Protein AF-A0A528B0R3-F1 (afdb_monomer_lite)

pLDDT: mean 89.66, std 8.83, range [40.97, 98.06]

Foldseek 3Di:
DFDDDAADEDADALVVCCVVCLWQVFWPDAHSVVQLPQQAKEAAPQQCVNRVHDQQDWDKDWAQQADQDPVGHDIQIDIGGHRIYGYSPDPCRRRHYMYHHNCVVCVRNVNVPDDPD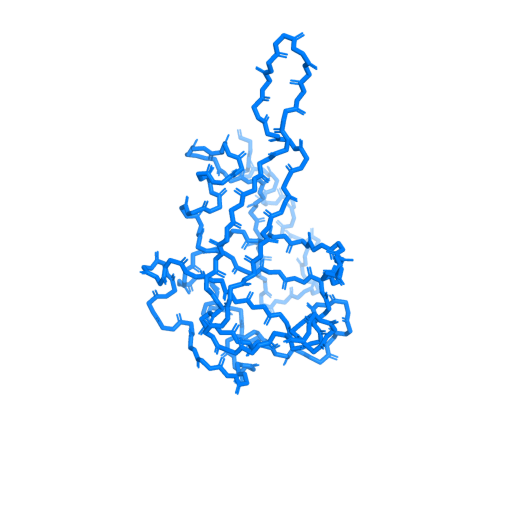DDDDDPDPVCCVVVVVVVVVVVD

Radius of gyration: 16.7 Å; chains: 1; bounding box: 34×40×45 Å

Secondary structure (DSSP, 8-state):
-------EEEEE-HHHHTT-HHHHTTEEEE--TTGGGSS-EEEEHHHHHHHT--TTPEEEEEEEEEEEETTEEEEEEEEEEEEEEE--S-HHHHHHEEEEEHHHHHHHTT-TT--S------S-GGGHHHHHHHHHHHT-

Sequence (140 aa):
IGGGSGALVRGIRGEDLGKISIVANNIKQGSIAGFDTSEGVAIGSRMADNLGLVLGDTITLIAPDGDVTPLGTTPRMKGYPITAIFEVGMSEYDSSIVYMPFSEAQLYFNMDGRAQAIEIYVDNPDNVDALKPKVEEASQ

Structure (mmCIF, N/CA/C/O backbone):
data_AF-A0A528B0R3-F1
#
_entry.id   AF-A0A528B0R3-F1
#
loop_
_atom_site.group_PDB
_atom_site.id
_atom_site.type_symbol
_atom_site.label_atom_id
_atom_site.label_alt_id
_atom_site.label_comp_id
_atom_site.label_asym_id
_atom_site.label_entity_id
_atom_site.label_seq_id
_atom_site.pdbx_PDB_ins_code
_atom_site.Cartn_x
_atom_site.Cartn_y
_atom_site.Cartn_z
_atom_site.occupancy
_atom_site.B_iso_or_equiv
_atom_site.auth_seq_id
_atom_site.auth_comp_id
_atom_site.auth_asym_id
_atom_site.auth_atom_id
_atom_site.pdbx_PDB_model_num
ATOM 1 N N . ILE A 1 1 ? -0.821 -5.592 24.567 1.00 40.97 1 ILE A N 1
ATOM 2 C CA . ILE A 1 1 ? -0.153 -4.500 23.824 1.00 40.97 1 ILE A CA 1
ATOM 3 C C . ILE A 1 1 ? 0.148 -5.089 22.458 1.00 40.97 1 ILE A C 1
ATOM 5 O O . ILE A 1 1 ? 0.954 -6.007 22.400 1.00 40.97 1 ILE A O 1
ATOM 9 N N . GLY A 1 2 ? -0.618 -4.723 21.427 1.00 53.00 2 GLY A N 1
ATOM 10 C CA . GLY A 1 2 ? -0.336 -5.182 20.063 1.00 53.00 2 GLY A CA 1
ATOM 11 C C . GLY A 1 2 ? 0.993 -4.591 19.600 1.00 53.00 2 GLY A C 1
ATOM 12 O O . GLY A 1 2 ? 1.307 -3.458 19.974 1.00 53.00 2 GLY A O 1
ATOM 13 N N . GLY A 1 3 ? 1.793 -5.365 18.870 1.00 63.59 3 GLY A N 1
ATOM 14 C CA . GLY A 1 3 ? 3.033 -4.862 18.285 1.00 63.59 3 GLY A CA 1
ATOM 15 C C . GLY A 1 3 ? 2.745 -3.700 17.333 1.00 63.59 3 GLY A C 1
ATOM 16 O O . GLY A 1 3 ? 1.710 -3.674 16.674 1.00 63.59 3 GLY A O 1
ATOM 17 N N . GLY A 1 4 ? 3.647 -2.723 17.284 1.00 64.00 4 GLY A N 1
ATOM 18 C CA . GLY A 1 4 ? 3.630 -1.657 16.288 1.00 64.00 4 GLY A CA 1
ATOM 19 C C . GLY A 1 4 ? 4.964 -1.652 15.558 1.00 64.00 4 GLY A C 1
ATOM 20 O O . GLY A 1 4 ? 6.014 -1.673 16.200 1.00 64.00 4 GLY A O 1
ATOM 21 N N . SER A 1 5 ? 4.929 -1.636 14.230 1.00 78.62 5 SER A N 1
ATOM 22 C CA . SER A 1 5 ? 6.113 -1.508 13.384 1.00 78.62 5 SER A CA 1
ATOM 23 C C . SER A 1 5 ? 5.944 -0.330 12.435 1.00 78.62 5 SER A C 1
ATOM 25 O O . SER A 1 5 ? 4.835 -0.039 11.990 1.00 78.62 5 SER A O 1
ATOM 27 N N . GLY A 1 6 ? 7.047 0.343 12.104 1.00 87.62 6 GLY A N 1
ATOM 28 C CA . GLY A 1 6 ? 7.041 1.316 11.015 1.00 87.62 6 GLY A CA 1
ATOM 29 C C . GLY A 1 6 ? 6.697 0.626 9.695 1.00 87.62 6 GLY A C 1
ATOM 30 O O . GLY A 1 6 ? 7.209 -0.458 9.416 1.00 87.62 6 GLY A O 1
ATOM 31 N N . ALA A 1 7 ? 5.834 1.251 8.902 1.00 92.38 7 ALA A N 1
ATOM 32 C CA . ALA A 1 7 ? 5.444 0.761 7.589 1.00 92.38 7 ALA A CA 1
ATOM 33 C C . ALA A 1 7 ? 5.415 1.909 6.576 1.00 92.38 7 ALA A C 1
ATOM 35 O O . ALA A 1 7 ? 5.059 3.041 6.905 1.00 92.38 7 ALA A O 1
ATOM 36 N N . LEU A 1 8 ? 5.780 1.596 5.338 1.00 93.06 8 LEU A N 1
ATOM 37 C CA . LEU A 1 8 ? 5.654 2.458 4.178 1.00 93.06 8 LEU A CA 1
ATOM 38 C C . LEU A 1 8 ? 4.381 2.066 3.423 1.00 93.06 8 LEU A C 1
ATOM 40 O O . LEU A 1 8 ? 4.308 0.999 2.808 1.00 93.06 8 LEU A O 1
ATOM 44 N N . VAL A 1 9 ? 3.381 2.941 3.467 1.00 94.75 9 VAL A N 1
ATOM 45 C CA . VAL A 1 9 ? 2.125 2.741 2.740 1.00 94.75 9 VAL A CA 1
ATOM 46 C C . VAL A 1 9 ? 2.279 3.286 1.323 1.00 94.75 9 VAL A C 1
ATOM 48 O O . VAL A 1 9 ? 2.574 4.465 1.138 1.00 94.75 9 VAL A O 1
ATOM 51 N N . ARG A 1 10 ? 2.070 2.435 0.318 1.00 94.56 10 ARG A N 1
ATOM 52 C CA . ARG A 1 10 ? 2.072 2.806 -1.099 1.00 94.56 10 ARG A CA 1
ATOM 53 C C . ARG A 1 10 ? 0.653 2.751 -1.649 1.00 94.56 10 ARG A C 1
ATOM 55 O O . ARG A 1 10 ? 0.076 1.674 -1.784 1.00 94.56 10 ARG A O 1
ATOM 62 N N . GLY A 1 11 ? 0.116 3.920 -1.989 1.00 95.25 11 GLY A N 1
ATOM 63 C CA . GLY A 1 11 ? -1.106 4.035 -2.777 1.00 95.25 11 GLY A CA 1
ATOM 64 C C . GLY A 1 11 ? -0.830 3.670 -4.232 1.00 95.25 11 GLY A C 1
ATOM 65 O O . GLY A 1 11 ? -0.021 4.335 -4.876 1.00 95.25 11 GLY A O 1
ATOM 66 N N . ILE A 1 12 ? -1.486 2.639 -4.755 1.00 95.62 12 ILE A N 1
ATOM 67 C CA . ILE A 1 12 ? -1.303 2.178 -6.136 1.00 95.62 12 ILE A CA 1
ATOM 68 C C . ILE A 1 12 ? -2.634 1.707 -6.723 1.00 95.62 12 ILE A C 1
ATOM 70 O O . ILE A 1 12 ? -3.509 1.240 -5.995 1.00 95.62 12 ILE A O 1
ATOM 74 N N . ARG A 1 13 ? -2.811 1.864 -8.037 1.00 95.00 13 ARG A N 1
ATOM 75 C CA . ARG A 1 13 ? -3.980 1.323 -8.740 1.00 95.00 13 ARG A CA 1
ATOM 76 C C . ARG A 1 13 ? -3.832 -0.184 -8.889 1.00 95.00 13 ARG A C 1
ATOM 78 O O . ARG A 1 13 ? -2.725 -0.668 -9.122 1.00 95.00 13 ARG A O 1
ATOM 85 N N . GLY A 1 14 ? -4.932 -0.924 -8.838 1.00 94.56 14 GLY A N 1
ATOM 86 C CA . GLY A 1 14 ? -4.925 -2.375 -9.025 1.00 94.56 14 GLY A CA 1
ATOM 87 C C . GLY A 1 14 ? -4.298 -2.792 -10.358 1.00 94.56 14 GLY A C 1
ATOM 88 O O . GLY A 1 14 ? -3.515 -3.740 -10.403 1.00 94.56 14 GLY A O 1
ATOM 89 N N . GLU A 1 15 ? -4.566 -2.035 -11.428 1.00 94.19 15 GLU A N 1
ATOM 90 C CA . GLU A 1 15 ? -3.960 -2.258 -12.748 1.00 94.19 15 GLU A CA 1
ATOM 91 C C . GLU A 1 15 ? -2.429 -2.127 -12.744 1.00 94.19 15 GLU A C 1
ATOM 93 O O . GLU A 1 15 ? -1.748 -2.878 -13.440 1.00 94.19 15 GLU A O 1
ATOM 98 N N . ASP A 1 16 ? -1.881 -1.203 -11.955 1.00 94.06 16 ASP A N 1
ATOM 99 C CA . ASP A 1 16 ? -0.443 -0.949 -11.888 1.00 94.06 16 ASP A CA 1
ATOM 100 C C . ASP A 1 16 ? 0.235 -1.927 -10.932 1.00 94.06 16 ASP A C 1
ATOM 102 O O . ASP A 1 16 ? 1.301 -2.452 -11.246 1.00 94.06 16 ASP A O 1
ATOM 106 N N . LEU A 1 17 ? -0.426 -2.278 -9.825 1.00 93.88 17 LEU A N 1
ATOM 107 C CA . LEU A 1 17 ? 0.022 -3.347 -8.935 1.00 93.88 17 LEU A CA 1
ATOM 108 C C . LEU A 1 17 ? 0.137 -4.684 -9.681 1.00 93.88 17 LEU A C 1
ATOM 110 O O . LEU A 1 17 ? 1.107 -5.413 -9.490 1.00 93.88 17 LEU A O 1
ATOM 114 N N . GLY A 1 18 ? -0.803 -4.972 -10.588 1.00 93.44 18 GLY A N 1
ATOM 115 C CA . GLY A 1 18 ? -0.753 -6.149 -11.458 1.00 93.44 18 GLY A CA 1
ATOM 116 C C . GLY A 1 18 ? 0.438 -6.169 -12.426 1.00 93.44 18 GLY A C 1
ATOM 117 O O . GLY A 1 18 ? 0.875 -7.246 -12.826 1.00 93.44 18 GLY A O 1
ATOM 118 N N . LYS A 1 19 ? 1.004 -5.005 -12.778 1.00 92.44 19 LYS A N 1
ATOM 119 C CA . LYS A 1 19 ? 2.208 -4.903 -13.625 1.00 92.44 19 LYS A CA 1
ATOM 120 C C . LYS A 1 19 ? 3.495 -5.140 -12.832 1.00 92.44 19 LYS A C 1
ATOM 122 O O . LYS A 1 19 ? 4.502 -5.553 -13.412 1.00 92.44 19 LYS A O 1
ATOM 127 N N . ILE A 1 20 ? 3.472 -4.944 -11.512 1.00 91.50 20 ILE A N 1
ATOM 128 C CA . ILE A 1 20 ? 4.600 -5.233 -10.619 1.00 91.50 20 ILE A CA 1
ATOM 129 C C . ILE A 1 20 ? 4.686 -6.750 -10.418 1.00 91.50 20 ILE A C 1
ATOM 131 O O . ILE A 1 20 ? 4.244 -7.309 -9.415 1.00 91.50 20 ILE A O 1
ATOM 135 N N . SER A 1 21 ? 5.279 -7.429 -11.400 1.00 90.25 21 SER A N 1
ATOM 136 C CA . SER A 1 21 ? 5.321 -8.896 -11.483 1.00 90.25 21 SER A CA 1
ATOM 137 C C . SER A 1 21 ? 5.921 -9.553 -10.240 1.00 90.25 21 SER A C 1
ATOM 139 O O . SER A 1 21 ? 5.483 -10.631 -9.848 1.00 90.25 21 SER A O 1
ATOM 141 N N . ILE A 1 22 ? 6.894 -8.905 -9.589 1.00 90.00 22 ILE A N 1
ATOM 142 C CA . ILE A 1 22 ? 7.501 -9.440 -8.366 1.00 90.00 22 ILE A CA 1
ATOM 143 C C . ILE A 1 22 ? 6.493 -9.525 -7.211 1.00 90.00 22 ILE A C 1
ATOM 145 O O . ILE A 1 22 ? 6.561 -10.469 -6.436 1.00 90.00 22 ILE A O 1
ATOM 149 N N . VAL A 1 23 ? 5.516 -8.617 -7.133 1.00 92.25 23 VAL A N 1
ATOM 150 C CA . VAL A 1 23 ? 4.447 -8.662 -6.123 1.00 92.25 23 VAL A CA 1
ATOM 151 C C . VAL A 1 23 ? 3.293 -9.532 -6.615 1.00 92.25 23 VAL A C 1
ATOM 153 O O . VAL A 1 23 ? 2.908 -10.483 -5.938 1.00 92.25 23 VAL A O 1
ATOM 156 N N . ALA A 1 24 ? 2.778 -9.254 -7.817 1.00 92.88 24 ALA A N 1
ATOM 157 C CA . ALA A 1 24 ? 1.590 -9.910 -8.361 1.00 92.88 24 ALA A CA 1
ATOM 158 C C . ALA A 1 24 ? 1.750 -11.434 -8.511 1.00 92.88 24 ALA A C 1
ATOM 160 O O . ALA A 1 24 ? 0.805 -12.176 -8.245 1.00 92.88 24 ALA A O 1
ATOM 161 N N . ASN A 1 25 ? 2.946 -11.918 -8.868 1.00 94.69 25 ASN A N 1
ATOM 162 C CA . ASN A 1 25 ? 3.210 -13.355 -9.008 1.00 94.69 25 ASN A CA 1
ATOM 163 C C . ASN A 1 25 ? 3.557 -14.047 -7.684 1.00 94.69 25 ASN A C 1
ATOM 165 O O . ASN A 1 25 ? 3.679 -15.269 -7.655 1.00 94.69 25 ASN A O 1
ATOM 169 N N . ASN A 1 26 ? 3.726 -13.293 -6.594 1.00 96.19 26 ASN A N 1
ATOM 170 C CA . ASN A 1 26 ? 4.134 -13.832 -5.300 1.00 96.19 26 ASN A CA 1
ATOM 171 C C . ASN A 1 26 ? 3.128 -13.534 -4.176 1.00 96.19 26 ASN A C 1
ATOM 173 O O . ASN A 1 26 ? 3.501 -13.407 -3.007 1.00 96.19 26 ASN A O 1
ATOM 177 N N . ILE A 1 27 ? 1.838 -13.476 -4.510 1.00 97.12 27 ILE A N 1
ATOM 178 C CA . ILE A 1 27 ? 0.763 -13.498 -3.514 1.00 97.12 27 ILE A CA 1
ATOM 179 C C . ILE A 1 27 ? 0.717 -14.888 -2.864 1.00 97.12 27 ILE A C 1
ATOM 181 O O . ILE A 1 27 ? 0.539 -15.898 -3.543 1.00 97.12 27 ILE A O 1
ATOM 185 N N . LYS A 1 28 ? 0.892 -14.947 -1.541 1.0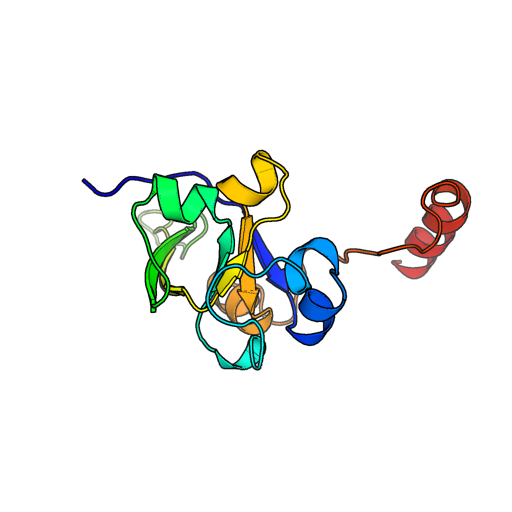0 97.25 28 LYS A N 1
ATOM 186 C CA . LYS A 1 28 ? 0.870 -16.186 -0.748 1.00 97.25 28 LYS A CA 1
ATOM 187 C C . LYS A 1 28 ? -0.522 -16.504 -0.216 1.00 97.25 28 LYS A C 1
ATOM 189 O O . LYS A 1 28 ? -0.880 -17.673 -0.113 1.00 97.25 28 LYS A O 1
ATOM 194 N N . GLN A 1 29 ? -1.299 -15.475 0.124 1.00 97.12 29 GLN A N 1
ATOM 195 C CA . GLN A 1 29 ? -2.672 -15.610 0.611 1.00 97.12 29 GLN A CA 1
ATOM 196 C C . GLN A 1 29 ? -3.548 -14.487 0.055 1.00 97.12 29 GLN A C 1
ATOM 198 O O . GLN A 1 29 ? -3.084 -13.358 -0.102 1.00 97.12 29 GLN A O 1
ATOM 203 N N . GLY A 1 30 ? -4.824 -14.783 -0.199 1.00 96.44 30 GLY A N 1
ATOM 204 C CA . GLY A 1 30 ? -5.785 -13.803 -0.706 1.00 96.44 30 GLY A CA 1
ATOM 205 C C . GLY A 1 30 ? -5.620 -13.510 -2.195 1.00 96.44 30 GLY A C 1
ATOM 206 O O . GLY A 1 30 ? -5.206 -14.374 -2.969 1.00 96.44 30 GLY A O 1
ATOM 207 N N . SER A 1 31 ? -5.998 -12.302 -2.611 1.00 95.06 31 SER A N 1
ATOM 208 C CA . SER A 1 31 ? -5.933 -11.887 -4.012 1.00 95.06 31 SER A CA 1
ATOM 209 C C . SER A 1 31 ? -5.862 -10.371 -4.148 1.00 95.06 31 SER A C 1
ATOM 211 O O . SER A 1 31 ? -6.463 -9.640 -3.370 1.00 95.06 31 SER A O 1
ATOM 213 N N . ILE A 1 32 ? -5.179 -9.910 -5.195 1.00 93.81 32 ILE A N 1
ATOM 214 C CA . ILE A 1 32 ? -5.218 -8.512 -5.649 1.00 93.81 32 ILE A CA 1
ATOM 215 C C . ILE A 1 32 ? -6.281 -8.287 -6.743 1.00 93.81 32 ILE A C 1
ATOM 217 O O . ILE A 1 32 ? -6.367 -7.210 -7.330 1.00 93.81 32 ILE A O 1
ATOM 221 N N . ALA A 1 33 ? -7.104 -9.294 -7.055 1.00 93.50 33 ALA A N 1
ATOM 222 C CA . ALA A 1 33 ? -8.236 -9.123 -7.959 1.00 93.50 33 ALA A CA 1
ATOM 223 C C . ALA A 1 33 ? -9.272 -8.178 -7.332 1.00 93.50 33 ALA A C 1
ATOM 225 O O . ALA A 1 33 ? -9.678 -8.362 -6.187 1.00 93.50 33 ALA A O 1
ATOM 226 N N . GLY A 1 34 ? -9.700 -7.158 -8.081 1.00 93.00 34 GLY A N 1
ATOM 227 C CA . GLY A 1 34 ? -10.611 -6.137 -7.556 1.00 93.00 34 GLY A CA 1
ATOM 228 C C . GLY A 1 34 ? -9.994 -5.273 -6.450 1.00 93.00 34 GLY A C 1
ATOM 229 O O . GLY A 1 34 ? -10.738 -4.733 -5.635 1.00 93.00 34 GLY A O 1
ATOM 230 N N . PHE A 1 35 ? -8.658 -5.148 -6.412 1.00 95.25 35 PHE A N 1
ATOM 231 C CA . PHE A 1 35 ? -7.922 -4.403 -5.383 1.00 95.25 35 PHE A CA 1
ATOM 232 C C . PHE A 1 35 ? -8.507 -3.009 -5.126 1.00 95.25 35 PHE A C 1
ATOM 234 O O . PHE A 1 35 ? -8.797 -2.682 -3.977 1.00 95.25 35 PHE A O 1
ATOM 241 N N . ASP A 1 36 ? -8.793 -2.251 -6.189 1.00 94.62 36 ASP A N 1
ATOM 242 C CA . ASP A 1 36 ? -9.322 -0.881 -6.107 1.00 94.62 36 ASP A CA 1
ATOM 243 C C . ASP A 1 36 ? -10.685 -0.777 -5.401 1.00 94.62 36 ASP A C 1
ATOM 245 O O . ASP A 1 36 ? -11.025 0.272 -4.862 1.00 94.62 36 ASP A O 1
ATOM 249 N N . THR A 1 37 ? -11.461 -1.863 -5.383 1.00 93.75 37 THR A N 1
ATOM 250 C CA . THR A 1 37 ? -12.787 -1.943 -4.748 1.00 93.75 37 THR A CA 1
ATOM 251 C C . THR A 1 37 ? -12.796 -2.795 -3.480 1.00 93.75 37 THR A C 1
ATOM 253 O O . THR A 1 37 ? -13.856 -3.022 -2.909 1.00 93.75 37 THR A O 1
ATOM 256 N N . SER A 1 38 ? -11.644 -3.321 -3.055 1.00 88.25 38 SER A N 1
ATOM 257 C CA . SER A 1 38 ? -11.570 -4.316 -1.977 1.00 88.25 38 SER A CA 1
ATOM 258 C C . SER A 1 38 ? -11.723 -3.734 -0.567 1.00 88.25 38 SER A C 1
ATOM 260 O O . SER A 1 38 ? -11.845 -4.502 0.382 1.00 88.25 38 SER A O 1
ATOM 262 N N . GLU A 1 39 ? -11.663 -2.402 -0.426 1.00 88.88 39 GLU A N 1
ATOM 263 C CA . GLU A 1 39 ? -11.595 -1.653 0.848 1.00 88.88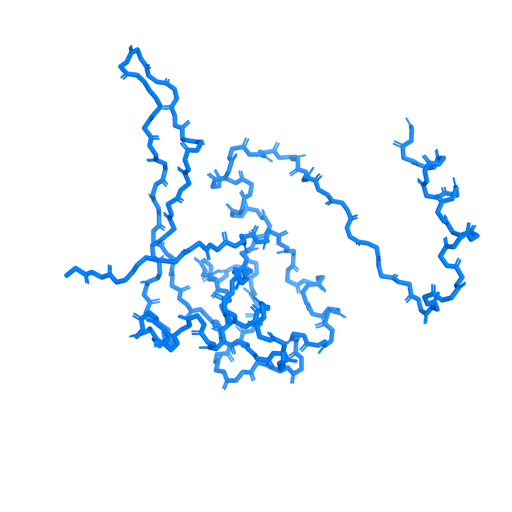 39 GLU A CA 1
ATOM 264 C C . GLU A 1 39 ? -10.453 -2.085 1.792 1.00 88.88 39 GLU A C 1
ATOM 266 O O . GLU A 1 39 ? -10.338 -1.588 2.912 1.00 88.88 39 GLU A O 1
ATOM 271 N N . GLY A 1 40 ? -9.589 -2.996 1.344 1.00 95.56 40 GLY A N 1
ATOM 272 C CA . GLY A 1 40 ? -8.524 -3.592 2.128 1.00 95.56 40 GLY A CA 1
ATOM 273 C C . GLY A 1 40 ? -7.139 -3.271 1.601 1.00 95.56 40 GLY A C 1
ATOM 274 O O . GLY A 1 40 ? -6.955 -2.520 0.643 1.00 95.56 40 GLY A O 1
ATOM 275 N N . VAL A 1 41 ? -6.148 -3.857 2.262 1.00 97.81 41 VAL A N 1
ATOM 276 C CA . VAL A 1 41 ? -4.732 -3.650 1.963 1.00 97.81 41 VAL A CA 1
ATOM 277 C C . VAL A 1 41 ? -4.023 -4.970 1.696 1.00 97.81 41 VAL A C 1
ATOM 279 O O . VAL A 1 41 ? -4.415 -6.025 2.205 1.00 97.81 41 VAL A O 1
ATOM 282 N N . ALA A 1 42 ? -2.943 -4.893 0.921 1.00 97.69 42 ALA A N 1
ATOM 283 C CA . ALA A 1 42 ? -2.005 -5.993 0.765 1.00 97.69 42 ALA A CA 1
ATOM 284 C C . ALA A 1 42 ? -0.751 -5.731 1.605 1.00 97.69 42 ALA A C 1
ATOM 286 O O . ALA A 1 42 ? -0.165 -4.650 1.521 1.00 97.69 42 ALA A O 1
ATOM 287 N N . ILE A 1 43 ? -0.327 -6.713 2.399 1.00 97.50 43 ILE A N 1
ATOM 288 C CA . ILE A 1 43 ? 0.833 -6.586 3.297 1.00 97.50 43 ILE A CA 1
ATOM 289 C C . ILE A 1 43 ? 1.893 -7.645 2.996 1.00 97.50 43 ILE A C 1
ATOM 291 O O . ILE A 1 43 ? 1.585 -8.710 2.460 1.00 97.50 43 ILE A O 1
ATOM 295 N N . GLY A 1 44 ? 3.145 -7.360 3.347 1.00 97.31 44 GLY A N 1
ATOM 296 C CA . GLY A 1 44 ? 4.225 -8.339 3.243 1.00 97.31 44 GLY A CA 1
ATOM 297 C C . GLY A 1 44 ? 4.094 -9.468 4.275 1.00 97.31 44 GLY A C 1
ATOM 298 O O . GLY A 1 44 ? 3.600 -9.252 5.386 1.00 97.31 44 GLY A O 1
ATOM 299 N N . SER A 1 45 ? 4.548 -10.674 3.925 1.00 97.00 45 SER A N 1
ATOM 300 C CA . SER A 1 45 ? 4.426 -11.872 4.770 1.00 97.00 45 SER A CA 1
ATOM 301 C C . SER A 1 45 ? 5.106 -11.701 6.122 1.00 97.00 45 SER A C 1
ATOM 303 O O . SER A 1 45 ? 4.508 -11.979 7.157 1.00 97.00 45 SER A O 1
ATOM 305 N N . ARG A 1 46 ? 6.311 -11.129 6.142 1.00 95.56 46 ARG A N 1
ATOM 306 C CA . ARG A 1 46 ? 7.041 -10.897 7.391 1.00 95.56 46 ARG A CA 1
ATOM 307 C C . ARG A 1 46 ? 6.363 -9.856 8.282 1.00 95.56 46 ARG A C 1
ATOM 309 O O . ARG A 1 46 ? 6.430 -9.973 9.501 1.00 95.56 46 ARG A O 1
ATOM 316 N N . MET A 1 47 ? 5.717 -8.839 7.708 1.00 95.88 4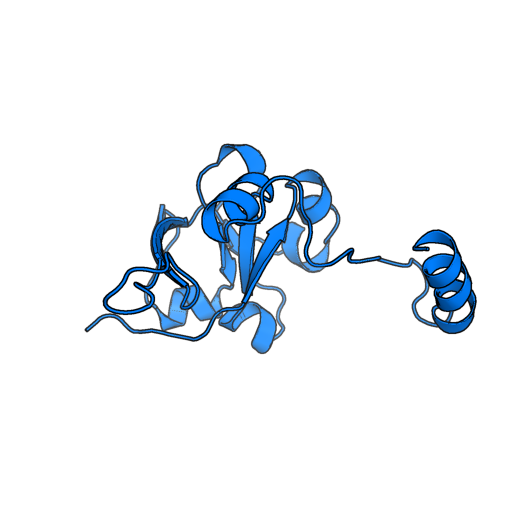7 MET A N 1
ATOM 317 C CA . MET A 1 47 ? 4.904 -7.894 8.479 1.00 95.88 47 MET A CA 1
ATOM 318 C C . MET A 1 47 ? 3.715 -8.607 9.129 1.00 95.88 47 MET A C 1
ATOM 320 O O . MET A 1 47 ? 3.478 -8.412 10.321 1.00 95.88 47 MET A O 1
ATOM 324 N N . ALA A 1 48 ? 3.007 -9.444 8.365 1.00 96.31 48 ALA A N 1
ATOM 325 C CA . ALA A 1 48 ? 1.894 -10.241 8.870 1.00 96.31 48 ALA A CA 1
ATOM 326 C C . ALA A 1 48 ? 2.343 -11.136 10.038 1.00 96.31 48 ALA A C 1
ATOM 328 O O . ALA A 1 48 ? 1.775 -11.056 11.126 1.00 96.31 48 ALA A O 1
ATOM 329 N N . ASP A 1 49 ? 3.439 -11.877 9.855 1.00 95.12 49 ASP A N 1
ATOM 330 C CA . ASP A 1 49 ? 4.008 -12.765 10.873 1.00 95.12 49 ASP A CA 1
ATOM 331 C C . ASP A 1 49 ? 4.435 -12.006 12.138 1.00 95.12 49 ASP A C 1
ATOM 333 O O . ASP A 1 49 ? 4.107 -12.409 13.255 1.00 95.12 49 ASP A O 1
ATOM 337 N N . ASN A 1 50 ? 5.132 -10.874 11.982 1.00 93.88 50 ASN A N 1
ATOM 338 C CA . ASN A 1 50 ? 5.612 -10.062 13.105 1.00 93.88 50 ASN A CA 1
ATOM 339 C C . ASN A 1 50 ? 4.471 -9.472 13.942 1.00 93.88 50 ASN A C 1
ATOM 341 O O . ASN A 1 50 ? 4.613 -9.301 15.155 1.00 93.88 50 ASN A O 1
ATOM 345 N N . LEU A 1 51 ? 3.360 -9.118 13.293 1.00 93.81 51 LEU A N 1
ATOM 346 C CA . LEU A 1 51 ? 2.181 -8.558 13.949 1.00 93.81 51 LEU A CA 1
ATOM 347 C C . LEU A 1 51 ? 1.188 -9.642 14.400 1.00 93.81 51 LEU A C 1
ATOM 349 O O . LEU A 1 51 ? 0.237 -9.322 15.112 1.00 93.81 51 LEU A O 1
ATOM 353 N N . GLY A 1 52 ? 1.416 -10.907 14.029 1.00 95.31 52 GLY A N 1
ATOM 354 C CA . GLY A 1 52 ? 0.511 -12.022 14.304 1.00 95.31 52 GLY A CA 1
ATOM 355 C C . GLY A 1 52 ? -0.824 -11.908 13.564 1.00 95.31 52 GLY A C 1
ATOM 356 O O . GLY A 1 52 ? -1.843 -12.329 14.103 1.00 95.31 52 GLY A O 1
ATOM 357 N N . LEU A 1 53 ? -0.817 -11.297 12.377 1.00 95.81 53 LEU A N 1
ATOM 358 C CA . LEU A 1 53 ? -1.996 -11.060 11.547 1.00 95.81 53 LEU A CA 1
ATOM 359 C C . LEU A 1 53 ? -2.099 -12.116 10.446 1.00 95.81 53 LEU A C 1
ATOM 361 O O . LEU A 1 53 ? -1.093 -12.517 9.860 1.00 95.81 53 LEU A O 1
ATOM 365 N N . VAL A 1 54 ? -3.322 -12.517 10.118 1.00 97.19 54 VAL A N 1
ATOM 366 C CA . VAL A 1 54 ? -3.619 -13.396 8.979 1.00 97.19 54 VAL A CA 1
ATOM 367 C C . VAL A 1 54 ? -4.560 -12.720 7.979 1.00 97.19 54 VAL A C 1
ATOM 369 O O . VAL A 1 54 ? -5.064 -11.620 8.201 1.00 97.19 54 VAL A O 1
ATOM 372 N N . LEU A 1 55 ? -4.789 -13.366 6.833 1.00 97.44 55 LEU A N 1
ATOM 373 C CA . LEU A 1 55 ? -5.743 -12.884 5.835 1.00 97.44 55 LEU A CA 1
ATOM 374 C C . LEU A 1 55 ? -7.137 -12.683 6.461 1.00 97.44 55 LEU A C 1
ATOM 376 O O . LEU A 1 55 ? -7.652 -13.576 7.131 1.00 97.44 55 LEU A O 1
ATOM 380 N N . GLY A 1 56 ? -7.760 -11.535 6.193 1.00 96.62 56 GLY A N 1
ATOM 381 C CA . GLY A 1 56 ? -9.062 -11.153 6.744 1.00 96.62 56 GLY A CA 1
ATOM 382 C C . GLY A 1 56 ? -8.998 -10.425 8.088 1.00 96.62 56 GLY A C 1
ATOM 383 O O . GLY A 1 56 ? -9.976 -9.771 8.453 1.00 96.62 56 GLY A O 1
ATOM 384 N N . ASP A 1 57 ? -7.861 -10.461 8.791 1.00 97.75 57 ASP A N 1
ATOM 385 C CA . ASP A 1 57 ? -7.671 -9.637 9.983 1.00 97.75 57 ASP A CA 1
ATOM 386 C C . ASP A 1 57 ? -7.613 -8.150 9.622 1.00 97.75 57 ASP A C 1
ATOM 388 O O . ASP A 1 57 ? -7.395 -7.756 8.475 1.00 97.75 57 ASP A O 1
ATOM 392 N N . THR A 1 58 ? -7.805 -7.302 10.631 1.00 96.88 58 THR A N 1
ATOM 393 C CA . THR A 1 58 ? -7.717 -5.849 10.480 1.00 96.88 58 THR A CA 1
ATOM 394 C C . THR A 1 58 ? -6.353 -5.345 10.933 1.00 96.88 58 THR A C 1
ATOM 396 O O . THR A 1 58 ? -5.984 -5.509 12.095 1.00 96.88 58 THR A O 1
ATOM 399 N N . ILE A 1 59 ? -5.641 -4.657 10.041 1.00 95.44 59 ILE A N 1
ATOM 400 C CA . ILE A 1 59 ? -4.456 -3.870 10.385 1.00 95.44 59 ILE A CA 1
ATOM 401 C C . ILE A 1 59 ? -4.857 -2.413 10.625 1.00 95.44 59 ILE A C 1
ATOM 403 O O . ILE A 1 59 ? -5.529 -1.793 9.801 1.00 95.44 59 ILE A O 1
ATOM 407 N N . THR A 1 60 ? -4.443 -1.849 11.760 1.00 95.38 60 THR A N 1
ATOM 408 C CA . THR A 1 60 ? -4.665 -0.430 12.070 1.00 95.38 60 THR A CA 1
ATOM 409 C C . THR A 1 60 ? -3.465 0.384 11.624 1.00 95.38 60 THR A C 1
ATOM 411 O O . THR A 1 60 ? -2.368 0.223 12.156 1.00 95.38 60 THR A O 1
ATOM 414 N N . LEU A 1 61 ? -3.683 1.290 10.676 1.00 94.31 61 LEU A N 1
ATOM 415 C CA . LEU A 1 61 ? -2.682 2.265 10.268 1.00 94.31 61 LEU A CA 1
ATOM 416 C C . LEU A 1 61 ? -2.798 3.509 11.143 1.00 94.31 61 LEU A C 1
ATOM 418 O O . LEU A 1 61 ? -3.901 3.928 11.494 1.00 94.31 61 LEU A O 1
ATOM 422 N N . ILE A 1 62 ? -1.647 4.087 11.488 1.00 92.62 62 ILE A N 1
ATOM 423 C CA . ILE A 1 62 ? -1.532 5.312 12.281 1.00 92.62 62 ILE A CA 1
ATOM 424 C C . ILE A 1 62 ? -0.627 6.268 11.505 1.00 92.62 62 ILE A C 1
ATOM 426 O O . ILE A 1 62 ? 0.560 5.995 11.340 1.00 92.62 62 ILE A O 1
ATOM 430 N N . ALA A 1 63 ? -1.186 7.369 11.005 1.00 89.44 63 ALA A N 1
ATOM 431 C CA . ALA A 1 63 ? -0.435 8.422 10.328 1.00 89.44 63 ALA A CA 1
ATOM 432 C C . ALA A 1 63 ? -0.230 9.622 11.275 1.00 89.44 63 ALA A C 1
ATOM 434 O O . ALA A 1 63 ? -1.205 10.084 11.878 1.00 89.44 63 ALA A O 1
ATOM 435 N N . PRO A 1 64 ? 1.007 10.138 11.415 1.00 82.25 64 PRO A N 1
ATOM 436 C CA . PRO A 1 64 ? 1.296 11.266 12.303 1.00 82.25 64 PRO A CA 1
ATOM 437 C C . PRO A 1 64 ? 0.654 12.573 11.815 1.00 82.25 64 PRO A C 1
ATOM 439 O O . PRO A 1 64 ? 0.188 13.367 12.632 1.00 82.25 64 PRO A O 1
ATOM 442 N N . ASP A 1 65 ? 0.570 12.763 10.497 1.00 77.12 65 ASP A N 1
ATOM 443 C CA . ASP A 1 65 ? 0.028 13.964 9.852 1.00 77.12 65 ASP A CA 1
ATOM 444 C C . ASP A 1 65 ? -1.502 13.897 9.722 1.00 77.12 65 ASP A C 1
ATOM 446 O O . ASP A 1 65 ? -2.059 13.804 8.627 1.00 77.12 65 ASP A O 1
ATOM 450 N N . GLY A 1 66 ? -2.195 13.880 10.861 1.00 72.94 66 GLY A N 1
ATOM 451 C CA . GLY A 1 66 ? -3.654 13.968 10.900 1.00 72.94 66 GLY A CA 1
ATOM 452 C C . GLY A 1 66 ? -4.174 15.408 10.963 1.00 72.94 66 GLY A C 1
ATOM 453 O O . GLY A 1 66 ? -3.535 16.348 10.492 1.00 72.94 66 GLY A O 1
ATOM 454 N N . ASP A 1 67 ? -5.365 15.591 11.530 1.00 73.81 67 ASP A N 1
ATOM 455 C CA . ASP A 1 67 ? -6.049 16.883 11.487 1.00 73.81 67 ASP A CA 1
ATOM 456 C C . ASP A 1 67 ? -5.412 17.883 12.466 1.00 73.81 67 ASP A C 1
ATOM 458 O O . ASP A 1 67 ? -5.126 17.569 13.630 1.00 73.81 67 ASP A O 1
ATOM 462 N N . VAL A 1 68 ? -5.205 19.115 11.992 1.00 74.06 68 VAL A N 1
ATOM 463 C CA . VAL A 1 68 ? -4.655 20.208 12.800 1.00 74.06 68 VAL A CA 1
ATOM 464 C C . VAL A 1 68 ? -5.771 20.819 13.639 1.00 74.06 68 VAL A C 1
ATOM 466 O O . VAL A 1 68 ? -6.720 21.401 13.114 1.00 74.06 68 VAL A O 1
ATOM 469 N N . THR A 1 69 ? -5.641 20.720 14.959 1.00 79.75 69 THR A N 1
ATOM 470 C CA . THR A 1 69 ? -6.555 21.340 15.926 1.00 79.75 69 THR A CA 1
ATOM 471 C C . THR A 1 69 ? -5.817 22.404 16.747 1.00 79.75 69 THR A C 1
ATOM 473 O O . THR A 1 69 ? -4.586 22.375 16.817 1.00 79.75 69 THR A O 1
ATOM 476 N N . PRO A 1 70 ? -6.520 23.322 17.440 1.00 82.31 70 PRO A N 1
ATOM 477 C CA . PRO A 1 70 ? -5.877 24.282 18.345 1.00 82.31 70 PRO A CA 1
ATOM 478 C C . PRO A 1 70 ? -5.041 23.637 19.464 1.00 82.31 70 PRO A C 1
ATOM 480 O O . PRO A 1 70 ? -4.196 24.304 20.054 1.00 82.31 70 PRO A O 1
ATOM 483 N N . LEU A 1 71 ? -5.278 22.354 19.763 1.00 84.38 71 LEU A N 1
ATOM 484 C CA . LEU A 1 71 ? -4.563 21.580 20.780 1.00 84.38 71 LEU A CA 1
ATOM 485 C C . LEU A 1 71 ? -3.386 20.765 20.209 1.00 84.38 71 LEU A C 1
ATOM 487 O O . LEU A 1 71 ? -2.716 20.066 20.966 1.00 84.38 71 LEU A O 1
ATOM 491 N N . GLY A 1 72 ? -3.123 20.853 18.899 1.00 80.31 72 GLY A N 1
ATOM 492 C CA . GLY A 1 72 ? -2.085 20.102 18.189 1.00 80.31 72 GLY A CA 1
ATOM 493 C C . GLY A 1 72 ? -2.637 19.218 17.065 1.00 80.31 72 GLY A C 1
ATOM 494 O O . GLY A 1 72 ? -3.834 19.239 16.761 1.00 80.31 72 GLY A O 1
ATOM 495 N N . THR A 1 73 ? -1.756 18.439 16.438 1.00 80.88 73 THR A N 1
ATOM 496 C CA . THR A 1 73 ? -2.121 17.469 15.394 1.00 80.88 73 THR A CA 1
ATOM 497 C C . THR A 1 73 ? -2.591 16.172 16.039 1.00 80.88 73 THR A C 1
ATOM 499 O O . THR A 1 73 ? -1.844 15.544 16.790 1.00 80.88 73 THR A O 1
ATOM 502 N N . THR A 1 74 ? -3.826 15.761 15.755 1.00 84.56 74 THR A N 1
ATOM 503 C CA . THR A 1 74 ? -4.322 14.451 16.198 1.00 84.56 74 THR A CA 1
ATOM 504 C C . THR A 1 74 ? -3.949 13.409 15.148 1.00 84.56 74 THR A C 1
ATOM 506 O O . THR A 1 74 ? -4.337 13.598 13.997 1.00 84.56 74 THR A O 1
ATOM 509 N N . PRO A 1 75 ? -3.235 12.318 15.493 1.00 87.75 75 PRO A N 1
ATOM 510 C CA . PRO A 1 75 ? -2.892 11.277 14.533 1.00 87.75 75 PRO A CA 1
ATOM 511 C C . PRO A 1 75 ? -4.141 10.688 13.887 1.00 87.75 75 PRO A C 1
ATOM 513 O O . PRO A 1 75 ? -5.143 10.429 14.559 1.00 87.75 75 PRO A O 1
ATOM 516 N N . ARG A 1 76 ? -4.069 10.426 12.585 1.00 89.31 76 ARG A N 1
ATOM 517 C CA . ARG A 1 76 ? -5.141 9.726 11.885 1.00 89.31 76 ARG A CA 1
ATOM 518 C C . ARG A 1 76 ? -4.970 8.229 12.079 1.00 89.31 76 ARG A C 1
ATOM 520 O O . ARG A 1 76 ? -3.876 7.704 11.888 1.00 89.31 76 ARG A O 1
ATOM 527 N N . MET A 1 77 ? -6.054 7.551 12.441 1.00 92.56 77 MET A N 1
ATOM 528 C CA . MET A 1 77 ? -6.065 6.105 12.633 1.00 92.56 77 MET A CA 1
ATOM 529 C C . MET A 1 77 ? -7.237 5.488 11.882 1.00 92.56 77 MET A C 1
ATOM 531 O O . MET A 1 77 ? -8.373 5.933 12.049 1.00 92.56 77 MET A O 1
ATOM 535 N N . LYS A 1 78 ? -6.978 4.460 11.073 1.00 93.94 78 LYS A N 1
ATOM 536 C CA . LYS A 1 78 ? -8.030 3.688 10.398 1.00 93.94 78 LYS A CA 1
ATOM 537 C C . LYS A 1 78 ? -7.615 2.226 10.273 1.00 93.94 78 LYS A C 1
ATOM 539 O O . LYS A 1 78 ? -6.457 1.926 9.982 1.00 93.94 78 LYS A O 1
ATOM 544 N N . GLY A 1 79 ? -8.566 1.336 10.540 1.00 96.25 79 GLY A N 1
ATOM 545 C CA . GLY A 1 79 ? -8.414 -0.101 10.341 1.00 96.25 79 GLY A CA 1
ATOM 546 C C . GLY A 1 79 ? -8.759 -0.491 8.909 1.00 96.25 79 GLY A C 1
ATOM 547 O O . GLY A 1 79 ? -9.747 0.006 8.370 1.00 96.25 79 GLY A O 1
ATOM 548 N N . TYR A 1 80 ? -7.968 -1.388 8.328 1.00 97.38 80 TYR A N 1
ATOM 549 C CA . TYR A 1 80 ? -8.207 -1.965 7.009 1.00 97.38 80 TYR A CA 1
ATOM 550 C C . TYR A 1 80 ? -8.144 -3.491 7.074 1.00 97.38 80 TYR A C 1
ATOM 552 O O . TYR A 1 80 ? -7.236 -4.021 7.722 1.00 97.38 80 TYR A O 1
ATOM 560 N N . PRO A 1 81 ? -9.062 -4.213 6.409 1.00 97.38 81 PRO A N 1
ATOM 561 C CA . PRO A 1 81 ? -8.951 -5.656 6.278 1.00 97.38 81 PRO A CA 1
ATOM 562 C C . PRO A 1 81 ? -7.758 -6.022 5.388 1.00 97.38 81 PRO A C 1
ATOM 564 O O . PRO A 1 81 ? -7.485 -5.369 4.378 1.00 97.38 81 PRO A O 1
ATOM 567 N N . ILE A 1 82 ? -7.056 -7.092 5.741 1.00 98.06 82 ILE A N 1
ATOM 568 C CA . ILE A 1 82 ? -5.980 -7.650 4.921 1.00 98.06 82 ILE A CA 1
ATOM 569 C C . ILE A 1 82 ? -6.610 -8.524 3.837 1.00 98.06 82 ILE A C 1
ATOM 571 O O . ILE A 1 82 ? -7.168 -9.582 4.130 1.00 98.06 82 ILE A O 1
ATOM 575 N N . THR A 1 83 ? -6.515 -8.091 2.580 1.00 97.62 83 THR A N 1
ATOM 576 C CA . THR A 1 83 ? -7.110 -8.779 1.417 1.00 97.62 83 THR A CA 1
ATOM 577 C C . THR A 1 83 ? -6.090 -9.582 0.616 1.00 97.62 83 THR A C 1
ATOM 579 O O . THR A 1 83 ? -6.464 -10.493 -0.130 1.00 97.62 83 THR A O 1
ATOM 582 N N . ALA A 1 84 ? -4.800 -9.309 0.815 1.00 97.75 84 ALA A N 1
ATOM 583 C CA . ALA A 1 84 ? -3.715 -10.111 0.274 1.00 97.75 84 ALA A CA 1
ATOM 584 C C . ALA A 1 84 ? -2.469 -10.074 1.169 1.00 97.75 84 ALA A C 1
ATOM 586 O O . ALA A 1 84 ? -2.166 -9.070 1.813 1.00 97.75 84 ALA A O 1
ATOM 587 N N . ILE A 1 85 ? -1.716 -11.171 1.159 1.00 98.00 85 ILE A N 1
ATOM 588 C CA . ILE A 1 85 ? -0.381 -11.256 1.753 1.00 98.00 85 ILE A CA 1
ATOM 589 C C . ILE A 1 85 ? 0.592 -11.656 0.648 1.00 98.00 85 ILE A C 1
ATOM 591 O O . ILE A 1 85 ? 0.394 -12.688 0.001 1.00 98.00 85 ILE A O 1
ATOM 595 N N . PHE A 1 86 ? 1.624 -10.847 0.420 1.00 97.56 86 PHE A N 1
ATOM 596 C CA . PHE A 1 86 ? 2.647 -11.078 -0.602 1.00 97.56 86 PHE A CA 1
ATOM 597 C C . PHE A 1 86 ? 4.004 -11.408 0.024 1.00 97.56 86 PHE A C 1
ATOM 599 O O . PHE A 1 86 ? 4.261 -11.071 1.174 1.00 97.56 86 PHE A O 1
ATOM 606 N N . GLU A 1 87 ? 4.890 -12.039 -0.741 1.00 97.00 87 GLU A N 1
ATOM 607 C CA . GLU A 1 87 ? 6.280 -12.257 -0.327 1.00 97.00 87 GLU A CA 1
ATOM 608 C C . GLU A 1 87 ? 7.206 -12.191 -1.534 1.00 97.00 87 GLU A C 1
ATOM 610 O O . GLU A 1 87 ? 7.220 -13.093 -2.369 1.00 97.00 87 GLU A O 1
ATOM 615 N N . VAL A 1 88 ? 7.992 -11.126 -1.626 1.00 93.25 88 VAL A N 1
ATOM 616 C CA . VAL A 1 88 ? 8.911 -10.901 -2.747 1.00 93.25 88 VAL A CA 1
ATOM 617 C C . VAL A 1 88 ? 10.312 -11.462 -2.488 1.00 93.25 88 VAL A C 1
ATOM 619 O O . VAL A 1 88 ? 11.163 -11.418 -3.374 1.00 93.25 88 VAL A O 1
ATOM 622 N N . GLY A 1 89 ? 10.567 -11.989 -1.285 1.00 90.25 89 GLY A N 1
ATOM 623 C CA . GLY A 1 89 ? 11.852 -12.571 -0.888 1.00 90.25 89 GLY A CA 1
ATOM 624 C C . GLY A 1 89 ? 12.899 -11.531 -0.481 1.00 90.25 89 GLY A C 1
ATOM 625 O O . GLY A 1 89 ? 14.046 -11.883 -0.198 1.00 90.25 89 GLY A O 1
ATOM 626 N N . MET A 1 90 ? 12.517 -10.253 -0.430 1.00 91.12 90 MET A N 1
ATOM 627 C CA . MET A 1 90 ? 13.355 -9.155 0.041 1.00 91.12 90 MET A CA 1
ATOM 628 C C . MET A 1 90 ? 12.885 -8.725 1.424 1.00 91.12 90 MET A C 1
ATOM 630 O O . MET A 1 90 ? 11.778 -8.216 1.591 1.00 91.12 90 MET A O 1
ATOM 634 N N . SER A 1 91 ? 13.774 -8.893 2.402 1.00 87.56 91 SER A N 1
ATOM 635 C CA . SER A 1 91 ? 13.529 -8.644 3.823 1.00 87.56 91 SER A CA 1
ATOM 636 C C . SER A 1 91 ? 12.807 -7.322 4.092 1.00 87.56 91 SER A C 1
ATOM 638 O O . SER A 1 91 ? 11.780 -7.324 4.765 1.00 87.56 91 SER A O 1
ATOM 640 N N . GLU A 1 92 ? 13.317 -6.209 3.556 1.00 87.12 92 GLU A N 1
ATOM 641 C CA . GLU A 1 92 ? 12.749 -4.882 3.794 1.00 87.12 92 GLU A CA 1
ATOM 642 C C . GLU A 1 92 ? 11.338 -4.740 3.213 1.00 87.12 92 GLU A C 1
ATOM 644 O O . GLU A 1 92 ? 10.461 -4.173 3.867 1.00 87.12 92 GLU A O 1
ATOM 649 N N . TYR A 1 93 ? 11.101 -5.272 2.011 1.00 89.69 93 TYR A N 1
ATOM 650 C CA . TYR A 1 93 ? 9.797 -5.202 1.346 1.00 89.69 93 TYR A CA 1
ATOM 651 C C . TYR A 1 93 ? 8.762 -6.024 2.114 1.00 89.69 93 TYR A C 1
ATOM 653 O O . TYR A 1 93 ? 7.696 -5.508 2.454 1.00 89.69 93 TYR A O 1
ATOM 661 N N . ASP A 1 94 ? 9.118 -7.259 2.467 1.00 94.31 94 ASP A N 1
ATOM 662 C CA . ASP A 1 94 ? 8.224 -8.191 3.152 1.00 94.31 94 ASP A CA 1
ATOM 663 C C . ASP A 1 94 ? 7.905 -7.749 4.591 1.00 94.31 94 ASP A C 1
ATOM 665 O O . ASP A 1 94 ? 6.877 -8.141 5.140 1.00 94.31 94 ASP A O 1
ATOM 669 N N . SER A 1 95 ? 8.758 -6.928 5.222 1.00 94.12 95 SER A N 1
ATOM 670 C CA . SER A 1 95 ? 8.553 -6.460 6.601 1.00 94.12 95 SER A CA 1
ATOM 671 C C . SER A 1 95 ? 7.916 -5.082 6.742 1.00 94.12 95 SER A C 1
ATOM 673 O O . SER A 1 95 ? 7.458 -4.762 7.836 1.00 94.12 95 SER A O 1
ATOM 675 N N . SER A 1 96 ? 7.955 -4.238 5.705 1.00 93.38 96 SER A N 1
ATOM 676 C CA . SER A 1 96 ? 7.652 -2.807 5.867 1.00 93.38 96 SER A CA 1
ATOM 677 C C . SER A 1 96 ? 6.694 -2.210 4.842 1.00 93.38 96 SER A C 1
ATOM 679 O O . SER A 1 96 ? 6.218 -1.106 5.079 1.00 93.38 96 SER A O 1
ATOM 681 N N . ILE A 1 97 ? 6.356 -2.892 3.744 1.00 95.06 97 ILE A N 1
ATOM 682 C CA . ILE A 1 97 ? 5.469 -2.315 2.723 1.00 95.06 97 ILE A CA 1
ATOM 683 C C . ILE A 1 97 ? 4.017 -2.746 2.928 1.00 95.06 97 ILE A C 1
ATOM 685 O O . ILE A 1 97 ? 3.715 -3.925 3.115 1.00 95.06 97 ILE A O 1
ATOM 689 N N . VAL A 1 98 ? 3.121 -1.764 2.824 1.00 96.94 98 VAL A N 1
ATOM 690 C CA . VAL A 1 98 ? 1.672 -1.952 2.718 1.00 96.94 98 VAL A CA 1
ATOM 691 C C . VAL A 1 98 ? 1.215 -1.337 1.403 1.00 96.94 98 VAL A C 1
ATOM 693 O O . VAL A 1 98 ? 1.416 -0.143 1.184 1.00 96.94 98 VAL A O 1
ATOM 696 N N . TYR A 1 99 ? 0.581 -2.117 0.534 1.00 97.00 99 TYR A N 1
ATOM 697 C CA . TYR A 1 99 ? -0.110 -1.578 -0.633 1.00 97.00 99 TYR A CA 1
ATOM 698 C C . TYR A 1 99 ? -1.558 -1.263 -0.278 1.00 97.00 99 TYR A C 1
ATOM 700 O O . TYR A 1 99 ? -2.269 -2.090 0.295 1.00 97.00 99 TYR A O 1
ATOM 708 N N . MET A 1 100 ? -1.996 -0.071 -0.666 1.00 96.81 100 MET A N 1
ATOM 709 C CA . MET A 1 100 ? -3.348 0.439 -0.465 1.00 96.81 100 MET A CA 1
ATOM 710 C C . MET A 1 100 ? -3.926 0.894 -1.812 1.00 96.81 100 MET A C 1
ATOM 712 O O . MET A 1 100 ? -3.166 1.419 -2.635 1.00 96.81 100 MET A O 1
ATOM 716 N N . PRO A 1 101 ? -5.240 0.733 -2.055 1.00 96.88 101 PRO A N 1
ATOM 717 C CA . PRO A 1 101 ? -5.890 1.307 -3.227 1.00 96.88 101 PRO A CA 1
ATOM 718 C C . PRO A 1 101 ? -5.578 2.797 -3.359 1.00 96.88 101 PRO A C 1
ATOM 720 O O . PRO A 1 101 ? -5.612 3.534 -2.374 1.00 96.88 101 PRO A O 1
ATOM 723 N N . PHE A 1 102 ? -5.256 3.252 -4.570 1.00 95.56 102 PHE A N 1
ATOM 724 C CA . PHE A 1 102 ? -4.782 4.622 -4.785 1.00 95.56 102 PHE A CA 1
ATOM 725 C C . PHE A 1 102 ? -5.769 5.686 -4.283 1.00 95.56 102 PHE A C 1
ATOM 727 O O . PHE A 1 102 ? -5.363 6.6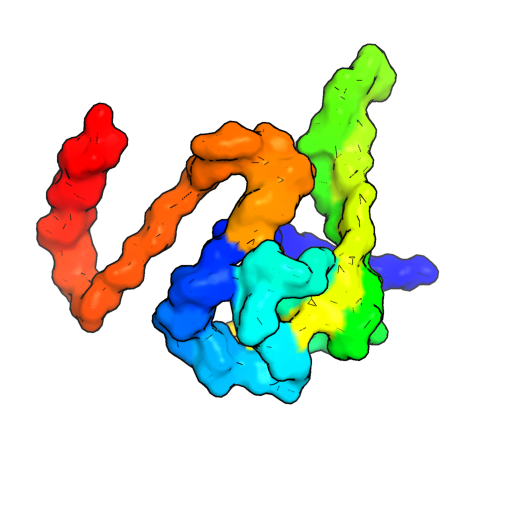13 -3.585 1.00 95.56 102 PHE A O 1
ATOM 734 N N . SER A 1 103 ? -7.060 5.529 -4.583 1.00 94.06 103 SER A N 1
ATOM 735 C CA . SER A 1 103 ? -8.120 6.427 -4.107 1.00 94.06 103 SER A CA 1
ATOM 736 C C . SER A 1 103 ? -8.223 6.443 -2.581 1.00 94.06 103 SER A C 1
ATOM 738 O O . SER A 1 103 ? -8.340 7.507 -1.980 1.00 94.06 103 SER A O 1
ATOM 740 N N . GLU A 1 104 ? -8.120 5.279 -1.942 1.00 95.00 104 GLU A N 1
ATOM 741 C CA . GLU A 1 104 ? -8.155 5.168 -0.484 1.00 95.00 104 GLU A CA 1
ATOM 742 C C . GLU A 1 104 ? -6.926 5.824 0.155 1.00 95.00 104 GLU A C 1
ATOM 744 O O . GLU A 1 104 ? -7.052 6.544 1.142 1.00 95.00 104 GLU A O 1
ATOM 749 N N . ALA A 1 105 ? -5.743 5.661 -0.443 1.00 94.38 105 ALA A N 1
ATOM 750 C CA . ALA A 1 105 ? -4.527 6.324 0.016 1.00 94.38 105 ALA A CA 1
ATOM 751 C C . ALA A 1 105 ? -4.633 7.852 -0.087 1.00 94.38 105 ALA A C 1
ATOM 753 O O . ALA A 1 105 ? -4.196 8.556 0.825 1.00 94.38 105 ALA A O 1
ATOM 754 N N . GLN A 1 106 ? -5.252 8.372 -1.152 1.00 93.00 106 GLN A N 1
ATOM 755 C CA . GLN A 1 106 ? -5.518 9.806 -1.283 1.00 93.00 106 GLN A CA 1
ATOM 756 C C . GLN A 1 106 ? -6.415 10.312 -0.152 1.00 93.00 106 GLN A C 1
ATOM 758 O O . GLN A 1 106 ? -6.060 11.288 0.506 1.00 93.00 106 GLN A O 1
ATOM 763 N N . LEU A 1 107 ? -7.514 9.614 0.136 1.00 91.06 107 LEU A N 1
ATOM 764 C CA . LEU A 1 107 ? -8.415 9.978 1.231 1.00 91.06 107 LEU A CA 1
ATOM 765 C C . LEU A 1 107 ? -7.715 9.883 2.593 1.00 91.06 107 LEU A C 1
ATOM 767 O O . LEU A 1 107 ? -7.801 10.795 3.417 1.00 91.06 107 LEU A O 1
ATOM 771 N N . TYR A 1 108 ? -6.987 8.791 2.834 1.00 91.44 108 TYR A N 1
ATOM 772 C CA . TYR A 1 108 ? -6.321 8.539 4.105 1.00 91.44 108 TYR A CA 1
ATOM 773 C C . TYR A 1 108 ? -5.249 9.593 4.405 1.00 91.44 108 TYR A C 1
ATOM 775 O O . TYR A 1 108 ? -5.230 10.117 5.515 1.00 91.44 108 TYR A O 1
ATOM 783 N N . PHE A 1 109 ? -4.425 9.970 3.423 1.00 90.69 109 PHE A N 1
ATOM 784 C CA . PHE A 1 109 ? -3.341 10.947 3.588 1.00 90.69 109 PHE A CA 1
ATOM 785 C C . PHE A 1 109 ? -3.719 12.398 3.228 1.00 90.69 109 PHE A C 1
ATOM 787 O O . PHE A 1 109 ? -2.835 13.250 3.163 1.00 90.69 109 PHE A O 1
ATOM 794 N N . ASN A 1 110 ? -5.005 12.710 3.008 1.00 88.25 110 ASN A N 1
ATOM 795 C CA . ASN A 1 110 ? -5.488 14.042 2.598 1.00 88.25 110 ASN A CA 1
ATOM 796 C C . ASN A 1 110 ? -4.809 14.567 1.310 1.00 88.25 110 ASN A C 1
ATOM 798 O O . ASN A 1 110 ? -4.345 15.707 1.232 1.00 88.25 110 ASN A O 1
ATOM 802 N N . MET A 1 111 ? -4.734 13.715 0.289 1.00 87.56 111 MET A N 1
ATOM 803 C CA . MET A 1 111 ? -4.066 13.967 -0.992 1.00 87.56 111 MET A CA 1
ATOM 804 C C . MET A 1 111 ? -5.024 13.881 -2.183 1.00 87.56 111 MET A C 1
ATOM 806 O O . MET A 1 111 ? -4.661 13.366 -3.243 1.00 87.56 111 MET A O 1
ATOM 810 N N . ASP A 1 112 ? -6.243 14.389 -2.021 1.00 87.25 112 ASP A N 1
ATOM 811 C CA . ASP A 1 112 ? -7.272 14.359 -3.061 1.00 87.25 112 ASP A CA 1
ATOM 812 C C . ASP A 1 112 ? -6.757 14.916 -4.393 1.00 87.25 112 ASP A C 1
ATOM 814 O O . ASP A 1 112 ? -6.223 16.025 -4.475 1.00 87.25 112 ASP A O 1
ATOM 818 N N . GLY A 1 113 ? -6.887 14.111 -5.451 1.00 87.31 113 GLY A N 1
ATOM 819 C CA . GLY A 1 113 ? -6.450 14.471 -6.801 1.00 87.31 113 GLY A CA 1
ATOM 820 C C . GLY A 1 113 ? -4.931 14.579 -6.988 1.00 87.31 113 GLY A C 1
ATOM 821 O O . GLY A 1 113 ? -4.489 15.036 -8.040 1.00 87.31 113 GLY A O 1
ATOM 822 N N . ARG A 1 114 ? -4.116 14.166 -6.007 1.00 88.69 114 ARG A N 1
ATOM 823 C CA . ARG A 1 114 ? -2.648 14.270 -6.046 1.00 88.69 114 ARG A CA 1
ATOM 824 C C . ARG A 1 114 ? -1.979 12.902 -5.938 1.00 88.69 114 ARG A C 1
ATOM 826 O O . ARG A 1 114 ? -2.443 12.030 -5.214 1.00 88.69 114 ARG A O 1
ATOM 833 N N . ALA A 1 115 ? -0.857 12.738 -6.632 1.00 88.50 115 ALA A N 1
ATOM 834 C CA . ALA A 1 115 ? 0.098 11.655 -6.409 1.00 88.50 115 ALA A CA 1
ATOM 835 C C . ALA A 1 115 ? 1.375 12.244 -5.791 1.00 88.50 115 ALA A C 1
ATOM 837 O O . ALA A 1 115 ? 1.761 13.361 -6.132 1.00 88.50 115 ALA A O 1
ATOM 838 N N . GLN A 1 116 ? 2.022 11.515 -4.878 1.00 86.50 116 GLN A N 1
ATOM 839 C CA . GLN A 1 116 ? 3.308 11.936 -4.298 1.00 86.50 116 GLN A CA 1
ATOM 840 C C . GLN A 1 116 ? 4.477 11.694 -5.249 1.00 86.50 116 GLN A C 1
ATOM 842 O O . GLN A 1 116 ? 5.422 12.476 -5.287 1.00 86.50 116 GLN A O 1
ATOM 847 N N . ALA A 1 117 ? 4.410 10.594 -5.991 1.00 85.75 117 ALA A N 1
ATOM 848 C CA . ALA A 1 117 ? 5.459 10.145 -6.881 1.00 85.75 117 ALA A CA 1
ATOM 849 C C . ALA A 1 117 ? 4.845 9.454 -8.098 1.00 85.75 117 ALA A C 1
ATOM 851 O O . ALA A 1 117 ? 3.733 8.924 -8.035 1.00 85.75 117 ALA A O 1
ATOM 852 N N . ILE A 1 118 ? 5.605 9.449 -9.188 1.00 85.62 118 ILE A N 1
ATOM 853 C CA . ILE A 1 118 ? 5.350 8.630 -10.368 1.00 85.62 118 ILE A CA 1
ATOM 854 C C . ILE A 1 118 ? 6.489 7.615 -10.421 1.00 85.62 118 ILE A C 1
ATOM 856 O O . ILE A 1 118 ? 7.650 7.995 -10.561 1.00 85.62 118 ILE A O 1
ATOM 860 N N . GLU A 1 119 ? 6.168 6.334 -10.253 1.00 86.31 119 GLU A N 1
ATOM 861 C CA . GLU A 1 119 ? 7.148 5.249 -10.352 1.00 86.31 119 GLU A CA 1
ATOM 862 C C . GLU A 1 119 ? 7.196 4.762 -11.804 1.00 86.31 119 GLU A C 1
ATOM 864 O O . GLU A 1 119 ? 6.173 4.389 -12.379 1.00 86.31 119 GLU A O 1
ATOM 869 N N . ILE A 1 120 ? 8.380 4.811 -12.417 1.00 84.88 120 ILE A N 1
ATOM 870 C CA . ILE A 1 120 ? 8.583 4.452 -13.823 1.00 84.88 120 ILE A CA 1
ATOM 871 C C . ILE A 1 120 ? 9.383 3.157 -13.875 1.00 84.88 120 ILE A C 1
ATOM 873 O O . ILE A 1 120 ? 10.516 3.094 -13.400 1.00 84.88 120 ILE A O 1
ATOM 877 N N . TYR A 1 121 ? 8.792 2.141 -14.494 1.00 82.94 121 TYR A N 1
ATOM 878 C CA . TYR A 1 121 ? 9.449 0.875 -14.787 1.00 82.94 121 TYR A CA 1
ATOM 879 C C . TYR A 1 121 ? 9.996 0.931 -16.212 1.00 82.94 121 TYR A C 1
ATOM 881 O O . TYR A 1 121 ? 9.293 1.335 -17.137 1.00 82.94 121 TYR A O 1
ATOM 889 N N . VAL A 1 122 ? 11.261 0.551 -16.379 1.00 85.00 122 VAL A N 1
ATOM 890 C CA . VAL A 1 122 ? 11.940 0.513 -17.677 1.00 85.00 122 VAL A CA 1
ATOM 891 C C . VAL A 1 122 ? 12.333 -0.918 -18.012 1.00 85.00 122 VAL A C 1
ATOM 893 O O . VAL A 1 122 ? 12.728 -1.677 -17.129 1.00 85.00 122 VAL A O 1
ATOM 896 N N . ASP A 1 123 ? 12.268 -1.270 -19.293 1.00 84.56 123 ASP A N 1
ATOM 897 C CA . ASP A 1 123 ? 12.626 -2.617 -19.755 1.00 84.56 123 ASP A CA 1
ATOM 898 C C . ASP A 1 123 ? 14.129 -2.899 -19.618 1.00 84.56 123 ASP A C 1
ATOM 900 O O . ASP A 1 123 ? 14.540 -4.041 -19.420 1.00 84.56 123 ASP A O 1
ATOM 904 N N . ASN A 1 124 ? 14.958 -1.854 -19.729 1.00 85.44 124 ASN A N 1
ATOM 905 C CA . ASN A 1 124 ? 16.406 -1.949 -19.597 1.00 85.44 124 ASN A CA 1
ATOM 906 C C . ASN A 1 124 ? 16.930 -0.947 -18.548 1.00 85.44 124 ASN A C 1
ATOM 908 O O . ASN A 1 124 ? 17.013 0.250 -18.853 1.00 85.44 124 ASN A O 1
ATOM 912 N N . PRO A 1 125 ? 17.309 -1.410 -17.340 1.00 82.75 125 PRO A N 1
ATOM 913 C CA . PRO A 1 125 ? 17.822 -0.539 -16.284 1.00 82.75 125 PRO A CA 1
ATOM 914 C C . PRO A 1 125 ? 19.168 0.115 -16.640 1.00 82.75 125 PRO A C 1
ATOM 916 O O . PRO A 1 125 ? 19.448 1.209 -16.157 1.00 82.75 125 PRO A O 1
ATOM 919 N N . ASP A 1 126 ? 19.966 -0.477 -17.535 1.00 87.25 126 ASP A N 1
ATOM 920 C CA . ASP A 1 126 ? 21.265 0.082 -17.941 1.00 87.25 126 ASP A CA 1
ATOM 921 C C . ASP A 1 126 ? 21.119 1.357 -18.790 1.00 87.25 126 ASP A C 1
ATOM 923 O O . ASP A 1 126 ? 22.073 2.109 -18.971 1.00 87.25 126 ASP A O 1
ATOM 927 N N . ASN A 1 127 ? 19.920 1.622 -19.319 1.00 85.88 127 ASN A N 1
ATOM 928 C CA . ASN A 1 127 ? 19.646 2.778 -20.172 1.00 85.88 127 ASN A CA 1
ATOM 929 C C . ASN A 1 127 ? 18.978 3.947 -19.423 1.00 85.88 127 ASN A C 1
ATOM 931 O O . ASN A 1 127 ? 18.513 4.905 -20.047 1.00 85.88 127 ASN A O 1
ATOM 935 N N . VAL A 1 128 ? 18.896 3.880 -18.089 1.00 84.88 128 VAL A N 1
ATOM 936 C CA . VAL A 1 128 ? 18.234 4.909 -17.269 1.00 84.88 128 VAL A CA 1
ATOM 937 C C . VAL A 1 128 ? 18.857 6.291 -17.483 1.00 84.88 128 VAL A C 1
ATOM 939 O O . VAL A 1 128 ? 18.118 7.270 -17.578 1.00 84.88 128 VAL A O 1
ATOM 942 N N . ASP A 1 129 ? 20.177 6.380 -17.670 1.00 83.81 129 ASP A N 1
ATOM 943 C CA . ASP A 1 129 ? 20.879 7.655 -17.876 1.00 83.81 129 ASP A CA 1
ATOM 944 C C . ASP A 1 129 ? 20.420 8.405 -19.138 1.00 83.81 129 ASP A C 1
ATOM 946 O O . ASP A 1 129 ? 20.374 9.634 -19.151 1.00 83.81 129 ASP A O 1
ATOM 950 N N . ALA A 1 130 ? 20.018 7.685 -20.191 1.00 83.25 130 ALA A N 1
ATOM 951 C CA . ALA A 1 130 ? 19.500 8.288 -21.421 1.00 83.25 130 ALA A CA 1
ATOM 952 C C . ALA A 1 130 ? 17.999 8.629 -21.342 1.00 83.25 130 ALA A C 1
ATOM 954 O O . ALA A 1 130 ? 17.504 9.458 -22.112 1.00 83.25 130 ALA A O 1
ATOM 955 N N . LEU A 1 131 ? 17.264 7.970 -20.442 1.00 82.69 131 LEU A N 1
ATOM 956 C CA . LEU A 1 131 ? 15.823 8.145 -20.237 1.00 82.69 131 LEU A CA 1
ATOM 957 C C . LEU A 1 131 ? 15.511 9.272 -19.254 1.00 82.69 131 LEU A C 1
ATOM 959 O O . LEU A 1 131 ? 14.599 10.060 -19.501 1.00 82.69 131 LEU A O 1
ATOM 963 N N . LYS A 1 132 ? 16.291 9.383 -18.178 1.00 84.38 132 LYS A N 1
ATOM 964 C CA . LYS A 1 132 ? 16.110 10.373 -17.117 1.00 84.38 132 LYS A CA 1
ATOM 965 C C . LYS A 1 132 ? 15.931 11.815 -17.624 1.00 84.38 132 LYS A C 1
ATOM 967 O O . LYS A 1 132 ? 14.916 12.406 -17.264 1.00 84.38 132 LYS A O 1
ATOM 972 N N . PRO A 1 133 ? 16.798 12.376 -18.495 1.00 86.00 133 PRO A N 1
ATOM 973 C CA . PRO A 1 133 ? 16.628 13.758 -18.951 1.00 86.00 133 PRO A CA 1
ATOM 974 C C . PRO A 1 133 ? 15.328 13.975 -19.739 1.00 86.00 133 PRO A C 1
ATOM 976 O O . PRO A 1 133 ? 14.713 15.028 -19.619 1.00 86.00 133 PRO A O 1
ATOM 979 N N . LYS A 1 134 ? 14.860 12.971 -20.494 1.00 85.94 134 LYS A N 1
ATOM 980 C CA . LYS A 1 134 ? 13.592 13.055 -21.242 1.00 85.94 134 LYS A CA 1
ATOM 981 C C . LYS A 1 134 ? 12.378 13.063 -20.316 1.00 85.94 134 LYS A C 1
ATOM 983 O O . LYS A 1 134 ? 11.390 13.731 -20.599 1.00 85.94 134 LYS A O 1
ATOM 988 N N . VAL A 1 135 ? 12.447 12.296 -19.229 1.00 84.62 135 VAL A N 1
ATOM 989 C CA . VAL A 1 135 ? 11.399 12.264 -18.203 1.00 84.62 135 VAL A CA 1
ATOM 990 C C . VAL A 1 135 ? 11.370 13.581 -17.432 1.00 84.62 135 VAL A C 1
ATOM 992 O O . VAL A 1 135 ? 10.292 14.122 -17.211 1.00 84.62 135 VAL A O 1
ATOM 995 N N . GLU A 1 136 ? 12.536 14.114 -17.060 1.00 84.00 136 GLU A N 1
ATOM 996 C CA . GLU A 1 136 ? 12.637 15.407 -16.376 1.00 84.00 136 GLU A CA 1
ATOM 997 C C . GLU A 1 136 ? 12.072 16.541 -17.243 1.00 84.00 136 GLU A C 1
ATOM 999 O O . GLU A 1 136 ? 11.262 17.325 -16.752 1.00 84.00 136 GLU A O 1
ATOM 1004 N N . GLU A 1 137 ? 12.409 16.582 -18.536 1.00 84.88 137 G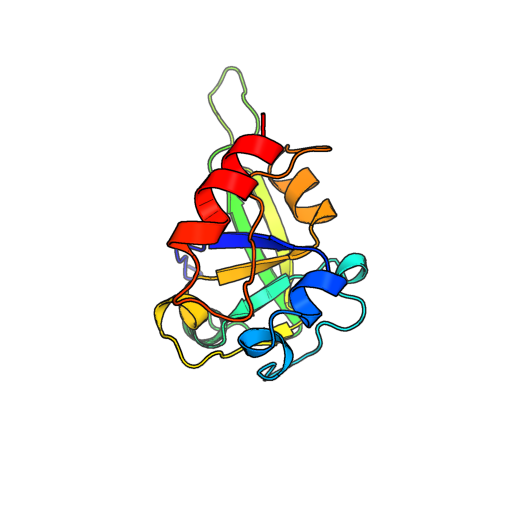LU A N 1
ATOM 1005 C CA . GLU A 1 137 ? 11.865 17.561 -19.488 1.00 84.88 137 GLU A CA 1
ATOM 1006 C C . GLU A 1 137 ? 10.338 17.454 -19.627 1.00 84.88 137 GLU A C 1
ATOM 1008 O O . GLU A 1 137 ? 9.649 18.468 -19.606 1.00 84.88 137 GLU A O 1
ATOM 1013 N N . ALA A 1 138 ? 9.790 16.237 -19.699 1.00 79.69 138 ALA A N 1
ATOM 1014 C CA . ALA A 1 138 ? 8.346 16.013 -19.805 1.00 79.69 138 ALA A CA 1
ATOM 1015 C C . ALA A 1 138 ? 7.560 16.301 -18.508 1.00 79.69 138 ALA A C 1
ATOM 1017 O O . ALA A 1 138 ? 6.330 16.292 -18.533 1.00 79.69 138 ALA A O 1
ATOM 1018 N N . SER A 1 139 ? 8.251 16.497 -17.379 1.00 72.88 139 SER A N 1
ATOM 1019 C CA . SER A 1 139 ? 7.641 16.740 -16.063 1.00 72.88 139 SER A CA 1
ATOM 1020 C C . SER A 1 139 ? 7.511 18.222 -15.684 1.00 72.88 139 SER A C 1
ATOM 1022 O O . SER A 1 139 ? 6.894 18.518 -14.658 1.00 72.88 139 SER A O 1
ATOM 1024 N N . GLN A 1 140 ? 8.095 19.127 -16.483 1.00 62.81 140 GLN A N 1
ATOM 1025 C CA . GLN A 1 140 ? 7.947 20.585 -16.356 1.00 62.81 140 GLN A CA 1
ATOM 1026 C C . GLN A 1 140 ? 6.650 21.077 -17.002 1.00 62.81 140 GLN A C 1
ATOM 1028 O O . GLN A 1 140 ? 6.067 22.034 -16.444 1.00 62.81 140 GLN A O 1
#